Protein AF-A0AAF0S8X3-F1 (afdb_monomer)

Sequence (112 aa):
MTDHDDILTVSSADTFVECGDGWFPLLRRLDSALRNIDPNYEALQVKEKFGTLRFYASTIGLDEDASSQFHKLIADAEGESARTCETCGQPGSLRNDRRWLKTLCDAHAATR

Mean predicted aligned error: 6.41 Å

Solvent-accessible surface area (backbone atoms only — not comparable to full-atom values): 6517 Å² total; per-residue (Å²): 142,74,89,81,89,81,86,66,91,81,78,93,66,90,55,61,70,54,56,47,70,16,41,47,71,56,49,54,53,47,51,57,56,44,39,74,76,39,78,77,49,42,71,68,38,37,30,60,54,86,19,19,51,44,79,42,69,47,79,82,87,67,53,73,68,56,46,51,51,50,55,46,52,50,53,52,49,28,62,48,31,42,40,23,5,32,71,73,45,46,72,20,41,73,38,79,92,54,100,59,51,36,10,31,27,72,73,63,59,68,60,123

Radius of gyration: 15.08 Å; Cα contacts (8 Å, |Δi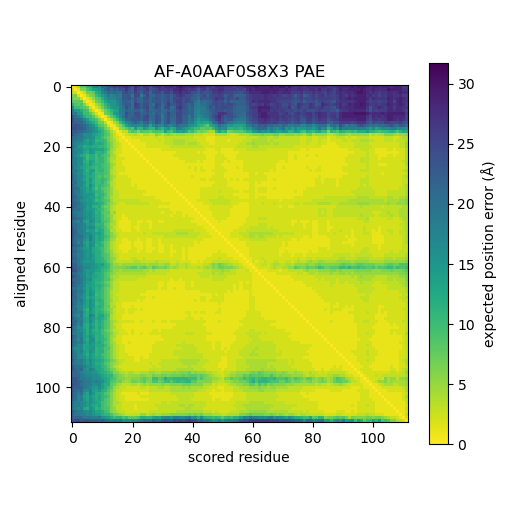|>4): 169; chains: 1; bounding box: 36×27×39 Å

Secondary structure (DSSP, 8-state):
------S----S----EES-GGGHHHHHHHHHHHHTT-TT-EEEEEEEETTEEEEEEE-SS--HHHHHHHHHHHHHHHHHHTTB-TTTSSB-EEE-SSSS-EEE-HHHHH--

Foldseek 3Di:
DDDPPDDDPDDDDPADAAFAPLCVVLVSVLVVVLCVLPVPKAFPYWHDDQQFIDTDIDGPDHDPVSVVVNVVSRVVSRVQSCQAARHRRHGFHWDPVDPGTHTHDPVVSPVD

Nearest PDB structures (foldseek):
  6vu9-assembly1_A  TM=5.888E-01  e=4.522E+00  Stenotrophomonas maltophilia K279a
  6t8o-assembly1_B  TM=4.240E-01  e=1.713E+00  Pseudomonas aeruginosa PAO1
  1tky-assembly1_A  TM=4.300E-01  e=3.067E+00  Escherichia coli
  1xl8-assembly1_A  TM=3.587E-01  e=9.832E+00  Mus musculus

pLDDT: mean 89.67, std 17.37, range [33.09, 98.81]

Structure (mmCIF, N/CA/C/O backbone):
data_AF-A0AAF0S8X3-F1
#
_entry.id   AF-A0AAF0S8X3-F1
#
loop_
_atom_site.group_PDB
_atom_site.id
_atom_site.type_symbol
_atom_site.label_atom_id
_atom_site.label_alt_id
_atom_site.label_comp_id
_atom_site.label_asym_id
_atom_site.label_entity_id
_atom_site.label_seq_id
_atom_site.pdbx_PDB_ins_code
_atom_site.Cartn_x
_atom_site.Cartn_y
_atom_site.Cartn_z
_atom_site.occupancy
_atom_site.B_iso_or_equiv
_atom_site.auth_seq_id
_atom_site.auth_comp_id
_atom_site.auth_asym_id
_atom_site.auth_atom_id
_atom_site.pdbx_PDB_model_num
ATOM 1 N N . MET A 1 1 ? -21.997 -18.881 0.730 1.00 40.34 1 MET A N 1
ATOM 2 C CA . MET A 1 1 ? -20.988 -19.839 0.247 1.00 40.34 1 MET A CA 1
ATOM 3 C C . MET A 1 1 ? -20.728 -19.439 -1.184 1.00 40.34 1 MET A C 1
ATOM 5 O O . MET A 1 1 ? -21.390 -19.917 -2.090 1.00 40.34 1 MET A O 1
ATOM 9 N N . THR A 1 2 ? -19.919 -18.403 -1.333 1.00 33.09 2 THR A N 1
ATOM 10 C CA . THR A 1 2 ? -19.617 -17.800 -2.623 1.00 33.09 2 THR A CA 1
ATOM 11 C C . THR A 1 2 ? -18.118 -17.616 -2.598 1.00 33.09 2 THR A C 1
ATOM 13 O O . THR A 1 2 ? -17.606 -16.889 -1.742 1.00 33.09 2 THR A O 1
ATOM 16 N N . ASP A 1 3 ? -17.462 -18.403 -3.441 1.00 43.03 3 ASP A N 1
ATOM 17 C CA . ASP A 1 3 ? -16.046 -18.379 -3.765 1.00 43.03 3 ASP A CA 1
ATOM 18 C C . ASP A 1 3 ? -15.478 -16.961 -3.761 1.00 43.03 3 ASP A C 1
ATOM 20 O O . ASP A 1 3 ? -15.970 -16.079 -4.465 1.00 43.03 3 ASP A O 1
ATOM 24 N N . HIS A 1 4 ? -14.446 -16.759 -2.944 1.00 47.84 4 HIS A N 1
ATOM 25 C CA . HIS A 1 4 ? -13.544 -15.608 -3.029 1.00 47.84 4 HIS A CA 1
ATOM 26 C C . HIS A 1 4 ? -12.167 -16.028 -3.578 1.00 47.84 4 HIS A C 1
ATOM 28 O O . HIS A 1 4 ? -11.225 -15.240 -3.541 1.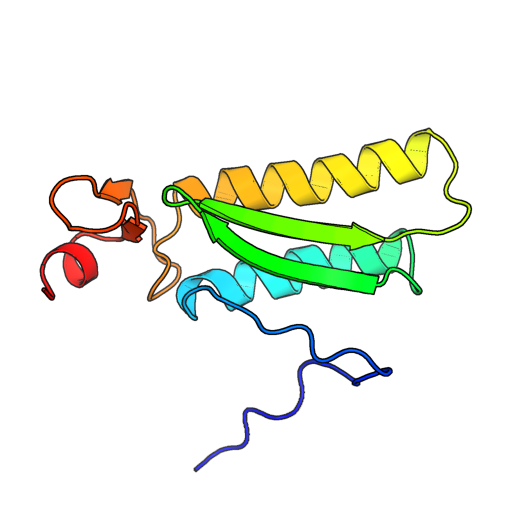00 47.84 4 HIS A O 1
ATOM 34 N N . ASP A 1 5 ? -12.053 -17.242 -4.119 1.00 47.78 5 ASP A N 1
ATOM 35 C CA . ASP A 1 5 ? -10.820 -17.801 -4.674 1.00 47.78 5 ASP A CA 1
ATOM 36 C C . ASP A 1 5 ? -10.684 -17.493 -6.169 1.00 47.78 5 ASP A C 1
ATOM 38 O O . ASP A 1 5 ? -10.635 -18.400 -6.992 1.00 47.78 5 ASP A O 1
ATOM 42 N N . ASP A 1 6 ? -10.643 -16.207 -6.539 1.00 53.28 6 ASP A N 1
ATOM 43 C CA . ASP A 1 6 ? -10.157 -15.832 -7.879 1.00 53.28 6 ASP A CA 1
ATOM 44 C C . ASP A 1 6 ? -9.691 -14.367 -7.974 1.00 53.28 6 ASP A C 1
ATOM 46 O O . ASP A 1 6 ? -10.238 -13.554 -8.720 1.00 53.28 6 ASP A O 1
ATOM 50 N N . ILE A 1 7 ? -8.697 -13.975 -7.166 1.00 45.94 7 ILE A N 1
ATOM 51 C CA . ILE A 1 7 ? -8.032 -12.662 -7.326 1.00 45.94 7 ILE A CA 1
ATOM 52 C C . ILE A 1 7 ? -6.531 -12.749 -7.597 1.00 45.94 7 ILE A C 1
ATOM 54 O O . ILE A 1 7 ? -5.929 -11.741 -7.954 1.00 45.94 7 ILE A O 1
ATOM 58 N N . LEU A 1 8 ? -5.910 -13.926 -7.527 1.00 45.31 8 LEU A N 1
ATOM 59 C CA . LEU A 1 8 ? -4.491 -14.071 -7.836 1.00 45.31 8 LEU A CA 1
ATOM 60 C C . LEU A 1 8 ? -4.303 -15.343 -8.653 1.00 45.31 8 LEU A C 1
ATOM 62 O O . LEU A 1 8 ? -4.336 -16.439 -8.109 1.00 45.31 8 LEU A O 1
ATOM 66 N N . THR A 1 9 ? -4.090 -15.209 -9.960 1.00 42.66 9 THR A N 1
ATOM 67 C CA . THR A 1 9 ? -3.502 -16.281 -10.767 1.00 42.66 9 THR A CA 1
ATOM 68 C C . THR A 1 9 ? -2.119 -16.565 -10.182 1.00 42.66 9 THR A C 1
ATOM 70 O O . THR A 1 9 ? -1.172 -15.808 -10.395 1.00 42.66 9 THR A O 1
ATOM 73 N N . VAL A 1 10 ? -2.038 -17.596 -9.340 1.00 47.59 10 VAL A N 1
ATOM 74 C CA . VAL A 1 10 ? -0.877 -17.883 -8.497 1.00 47.59 10 VAL A CA 1
ATOM 75 C C . VAL A 1 10 ? 0.239 -18.478 -9.356 1.00 47.59 10 VAL A C 1
ATOM 77 O O . VAL A 1 10 ? 0.181 -19.638 -9.761 1.00 47.59 10 VAL A O 1
ATOM 80 N N . SER A 1 11 ? 1.277 -17.684 -9.618 1.00 46.56 11 SER A N 1
ATOM 81 C CA . SER A 1 11 ? 2.597 -18.183 -10.004 1.00 46.56 11 SER A CA 1
ATOM 82 C C . SER A 1 11 ? 3.487 -18.220 -8.759 1.00 46.56 11 SER A C 1
ATOM 84 O O . SER A 1 11 ? 4.030 -17.210 -8.335 1.00 46.56 11 SER A O 1
ATOM 86 N N . SER A 1 12 ? 3.583 -19.409 -8.164 1.00 46.78 12 SER A N 1
ATOM 87 C CA . SER A 1 12 ? 4.717 -19.964 -7.405 1.00 46.78 12 SER A CA 1
ATOM 88 C C . SER A 1 12 ? 5.395 -19.190 -6.252 1.00 46.78 12 SER A C 1
ATOM 90 O O . SER A 1 12 ? 6.538 -19.515 -5.921 1.00 46.78 12 SER A O 1
ATOM 92 N N . ALA A 1 13 ? 4.701 -18.295 -5.549 1.00 48.34 13 ALA A N 1
ATOM 93 C CA . ALA A 1 13 ? 5.035 -17.942 -4.165 1.00 48.34 13 ALA A CA 1
ATOM 94 C C . ALA A 1 13 ? 3.745 -17.638 -3.389 1.00 48.34 13 ALA A C 1
ATOM 96 O O . ALA A 1 13 ? 2.950 -16.809 -3.822 1.00 48.34 13 ALA A O 1
ATOM 97 N N . ASP A 1 14 ? 3.516 -18.319 -2.263 1.00 58.06 14 ASP A N 1
ATOM 98 C CA . ASP A 1 14 ? 2.406 -18.021 -1.352 1.00 58.06 14 ASP A CA 1
ATOM 99 C C . ASP A 1 14 ? 2.618 -16.630 -0.726 1.00 58.06 14 ASP A C 1
ATOM 101 O O . ASP A 1 14 ? 3.189 -16.491 0.359 1.00 58.06 14 ASP A O 1
ATOM 105 N N . THR A 1 15 ? 2.200 -15.569 -1.418 1.00 64.50 15 THR A N 1
ATOM 106 C CA . THR A 1 15 ? 2.192 -14.216 -0.857 1.00 64.50 15 THR A CA 1
ATOM 107 C C . THR A 1 15 ? 1.063 -14.129 0.167 1.00 64.50 15 THR A C 1
ATOM 109 O O . THR A 1 15 ? -0.073 -13.782 -0.155 1.00 64.50 15 THR A O 1
ATOM 112 N N . PHE A 1 16 ? 1.365 -14.451 1.425 1.00 82.44 16 PHE A N 1
ATOM 113 C CA . PHE A 1 16 ? 0.432 -14.246 2.529 1.00 82.44 16 PHE A CA 1
ATOM 114 C C . PHE A 1 16 ? 0.163 -12.747 2.715 1.00 82.44 16 PHE A C 1
ATOM 116 O O . PHE A 1 16 ? 1.087 -11.949 2.900 1.00 82.44 16 PHE A O 1
ATOM 123 N N . VAL A 1 17 ? -1.116 -12.368 2.662 1.00 91.25 17 VAL A N 1
ATOM 124 C CA . VAL A 1 17 ? -1.578 -11.007 2.953 1.00 91.25 17 VAL A CA 1
ATOM 125 C C . VAL A 1 17 ? -1.895 -10.916 4.442 1.00 91.25 17 VAL A C 1
ATOM 127 O O . VAL A 1 17 ? -2.892 -11.448 4.920 1.00 91.25 17 VAL A O 1
ATOM 130 N N . GLU A 1 18 ? -1.032 -10.233 5.184 1.00 94.81 18 GLU A N 1
ATOM 131 C CA . GLU A 1 18 ? -1.118 -10.060 6.636 1.00 94.81 18 GLU A CA 1
ATOM 132 C C . GLU A 1 18 ? -1.703 -8.679 6.989 1.00 94.81 18 GLU A C 1
ATOM 134 O O . GLU A 1 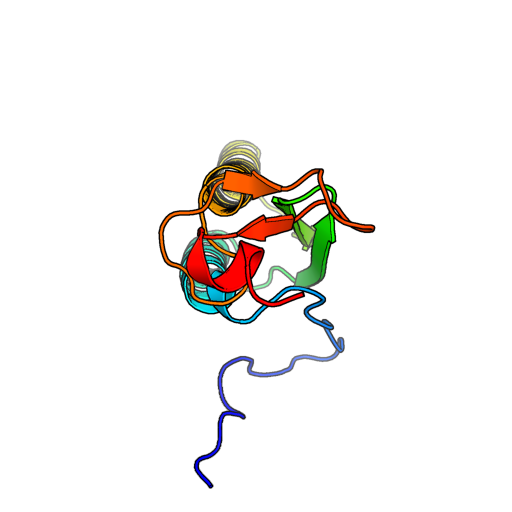18 ? -1.109 -7.894 7.733 1.00 94.81 18 GLU A O 1
ATOM 139 N N . CYS A 1 19 ? -2.855 -8.339 6.411 1.00 95.31 19 CYS A N 1
ATOM 140 C CA . CYS A 1 19 ? -3.620 -7.133 6.736 1.00 95.31 19 CYS A CA 1
ATOM 141 C C . CYS A 1 19 ? -5.126 -7.392 6.617 1.00 95.31 19 CYS A C 1
ATOM 143 O O . CYS A 1 19 ? -5.546 -8.345 5.967 1.00 95.31 19 CYS A O 1
ATOM 145 N N . GLY A 1 20 ? -5.942 -6.537 7.230 1.00 94.62 20 GLY A N 1
ATOM 146 C CA . GLY A 1 20 ? -7.400 -6.662 7.160 1.00 94.62 20 GLY A CA 1
ATOM 147 C C . GLY A 1 20 ? -8.016 -6.375 5.780 1.00 94.62 20 GLY A C 1
ATOM 148 O O . GLY A 1 20 ? -7.496 -5.592 4.977 1.00 94.62 20 GLY A O 1
ATOM 149 N N . ASP A 1 21 ? -9.187 -6.977 5.551 1.00 96.62 21 ASP A N 1
ATOM 150 C CA . ASP A 1 21 ? -9.950 -6.943 4.292 1.00 96.62 21 ASP A CA 1
ATOM 151 C C . ASP A 1 21 ? -10.315 -5.531 3.815 1.00 96.62 21 ASP A C 1
ATOM 153 O O . ASP A 1 21 ? -10.508 -5.286 2.620 1.00 96.62 21 ASP A O 1
ATOM 157 N N . GLY A 1 22 ? -10.382 -4.566 4.737 1.00 98.00 22 GLY A N 1
ATOM 158 C CA . GLY A 1 22 ? -10.675 -3.170 4.432 1.00 98.00 22 GLY A CA 1
ATOM 159 C C . GLY A 1 22 ? -9.665 -2.532 3.479 1.00 98.00 22 GLY A C 1
ATOM 160 O O . GLY A 1 22 ? -9.999 -1.570 2.788 1.00 98.00 22 GLY A O 1
ATOM 161 N N . TRP A 1 23 ? -8.449 -3.076 3.385 1.00 98.50 23 TRP A N 1
ATOM 162 C CA . TRP A 1 23 ? -7.426 -2.605 2.452 1.00 98.50 23 TRP A CA 1
ATOM 163 C C . TRP A 1 23 ? -7.398 -3.357 1.116 1.00 98.50 23 TRP A C 1
ATOM 165 O O . TRP A 1 23 ? -6.685 -2.943 0.205 1.00 98.50 23 TRP A O 1
ATOM 175 N N . PHE A 1 24 ? -8.206 -4.399 0.910 1.00 97.44 24 PHE A N 1
ATOM 176 C CA . PHE A 1 24 ? -8.196 -5.142 -0.358 1.00 97.44 24 PHE A CA 1
ATOM 177 C C . PHE A 1 24 ? -8.573 -4.291 -1.585 1.00 97.44 24 PHE A C 1
ATOM 179 O O . PHE A 1 24 ? -7.936 -4.446 -2.628 1.00 97.44 24 PHE A O 1
ATOM 186 N N . PRO A 1 25 ? -9.536 -3.345 -1.520 1.00 97.81 25 PRO A N 1
ATOM 187 C CA . PRO A 1 25 ? -9.790 -2.435 -2.638 1.00 97.81 25 PRO A CA 1
ATOM 188 C C . PRO A 1 25 ? -8.592 -1.539 -2.987 1.00 97.81 25 PRO A C 1
ATOM 190 O O . PRO A 1 25 ? -8.393 -1.210 -4.156 1.00 97.81 25 PRO A O 1
ATOM 193 N N . LEU A 1 26 ? -7.800 -1.141 -1.987 1.00 98.06 26 LEU A N 1
ATOM 194 C CA . LEU A 1 26 ? -6.558 -0.392 -2.178 1.00 98.06 26 LEU A CA 1
ATOM 195 C C . LEU A 1 26 ? -5.497 -1.272 -2.853 1.00 98.06 26 LEU A C 1
ATOM 197 O O . LEU A 1 26 ? -4.922 -0.858 -3.856 1.00 98.06 26 LEU A O 1
ATOM 201 N N . LEU A 1 27 ? -5.309 -2.501 -2.363 1.00 97.88 27 LEU A N 1
ATOM 202 C CA . LEU A 1 27 ? -4.363 -3.466 -2.929 1.00 97.88 27 LEU A CA 1
ATOM 203 C C . LEU A 1 27 ? -4.682 -3.815 -4.384 1.00 97.88 27 LEU A C 1
ATOM 205 O O . LEU A 1 27 ? -3.774 -3.826 -5.201 1.00 97.88 27 LEU A O 1
ATOM 209 N N . ARG A 1 28 ? -5.956 -4.019 -4.742 1.00 97.62 28 ARG A N 1
ATOM 210 C CA . ARG A 1 28 ? -6.353 -4.288 -6.137 1.00 97.62 28 ARG A CA 1
ATOM 211 C C . ARG A 1 28 ? -6.005 -3.141 -7.086 1.00 97.62 28 ARG A C 1
ATOM 213 O O . ARG A 1 28 ? -5.565 -3.382 -8.205 1.00 97.62 28 ARG A O 1
ATOM 220 N N . ARG A 1 29 ? -6.216 -1.892 -6.652 1.00 98.19 29 ARG A N 1
ATOM 221 C CA . ARG A 1 29 ? -5.841 -0.712 -7.449 1.00 98.19 29 ARG A CA 1
ATOM 222 C C . ARG A 1 29 ? -4.331 -0.601 -7.595 1.00 98.19 29 ARG A C 1
ATOM 224 O O . ARG A 1 29 ? -3.865 -0.326 -8.696 1.00 98.19 29 ARG A O 1
ATOM 231 N N . LEU A 1 30 ? -3.599 -0.806 -6.499 1.00 98.50 30 LEU A N 1
ATOM 232 C CA . LEU A 1 30 ? -2.141 -0.802 -6.509 1.00 98.50 30 LEU A CA 1
ATOM 233 C C . LEU A 1 30 ? -1.620 -1.869 -7.472 1.00 98.50 30 LEU A C 1
ATOM 235 O O . LEU A 1 30 ? -0.896 -1.535 -8.396 1.00 98.50 30 LEU A O 1
ATOM 239 N N . ASP A 1 31 ? -2.053 -3.116 -7.308 1.00 97.69 31 ASP A N 1
ATOM 240 C CA . ASP A 1 31 ? -1.633 -4.249 -8.129 1.00 97.69 31 ASP A CA 1
ATOM 241 C C . ASP A 1 31 ? -1.877 -4.004 -9.626 1.00 97.69 31 ASP A C 1
ATOM 243 O O . ASP A 1 31 ? -0.953 -4.106 -10.432 1.00 97.69 31 ASP A O 1
ATOM 247 N N . SER A 1 32 ? -3.082 -3.556 -9.996 1.00 97.88 32 SER A N 1
ATOM 248 C CA . SER A 1 32 ? -3.389 -3.212 -11.387 1.00 97.88 32 SER A CA 1
ATOM 249 C C . SER A 1 32 ? -2.473 -2.111 -11.932 1.00 97.88 32 SER A C 1
ATOM 251 O O . SER A 1 32 ? -2.027 -2.19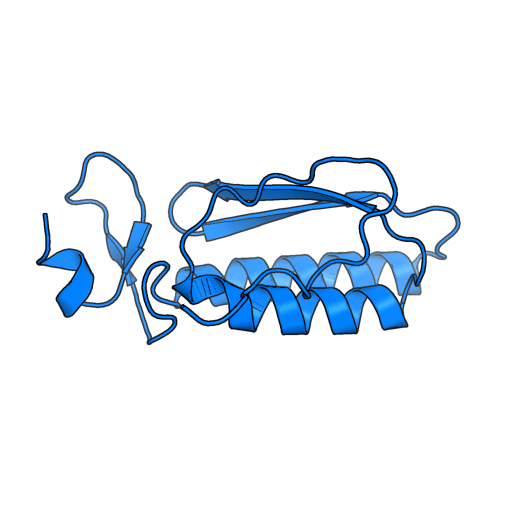7 -13.075 1.00 97.88 32 SER A O 1
ATOM 253 N N . ALA A 1 33 ? -2.168 -1.086 -11.132 1.00 98.44 33 ALA A N 1
ATOM 254 C CA . ALA A 1 33 ? -1.279 -0.006 -11.543 1.00 98.44 33 ALA A CA 1
ATOM 255 C C . ALA A 1 33 ? 0.181 -0.472 -11.677 1.00 98.44 33 ALA A C 1
ATOM 257 O O . ALA A 1 33 ? 0.847 -0.090 -12.636 1.00 98.44 33 ALA A O 1
ATOM 258 N N . LEU A 1 34 ? 0.659 -1.322 -10.765 1.00 98.25 34 LEU A N 1
ATOM 259 C CA . LEU A 1 34 ? 2.004 -1.895 -10.819 1.00 98.25 34 LEU A CA 1
ATOM 260 C C . LEU A 1 34 ? 2.166 -2.826 -12.028 1.00 98.25 34 LEU A C 1
ATOM 262 O O . LEU A 1 34 ? 3.177 -2.734 -12.717 1.00 98.25 34 LEU A O 1
ATOM 266 N N . ARG A 1 35 ? 1.153 -3.643 -12.360 1.00 97.44 35 ARG A N 1
ATOM 267 C CA . ARG A 1 35 ? 1.187 -4.541 -13.533 1.00 97.44 35 ARG A CA 1
ATOM 268 C C . ARG A 1 35 ? 1.201 -3.798 -14.867 1.00 97.44 35 ARG A C 1
ATOM 270 O O . ARG A 1 35 ? 1.669 -4.344 -15.859 1.00 97.44 35 ARG A O 1
ATOM 277 N N . ASN A 1 36 ? 0.715 -2.556 -14.901 1.00 97.88 36 ASN A N 1
ATOM 278 C CA . ASN A 1 36 ? 0.846 -1.699 -16.082 1.00 97.88 36 ASN A CA 1
ATOM 279 C C . ASN A 1 36 ? 2.281 -1.185 -16.289 1.00 97.88 36 ASN A C 1
ATOM 281 O O . ASN A 1 36 ? 2.613 -0.789 -17.402 1.00 97.88 36 ASN A O 1
ATOM 285 N N . ILE A 1 37 ? 3.106 -1.162 -15.236 1.00 97.81 37 ILE A N 1
ATOM 286 C CA . ILE A 1 37 ? 4.521 -0.771 -15.305 1.00 97.81 37 ILE A CA 1
ATOM 287 C C . ILE A 1 37 ? 5.393 -2.004 -15.543 1.00 97.81 37 ILE A C 1
ATOM 289 O O . ILE A 1 37 ? 6.201 -2.020 -16.465 1.00 97.81 37 ILE A O 1
ATOM 293 N N . ASP A 1 38 ? 5.206 -3.042 -14.730 1.00 97.69 38 ASP A N 1
ATOM 294 C CA . ASP A 1 38 ? 5.916 -4.314 -14.833 1.00 97.69 38 ASP A CA 1
ATOM 295 C C . ASP A 1 38 ? 4.911 -5.471 -14.744 1.00 97.69 38 ASP A C 1
ATOM 297 O O . ASP A 1 38 ? 4.506 -5.854 -13.649 1.00 97.69 38 ASP A O 1
ATOM 301 N N . PRO A 1 39 ? 4.488 -6.073 -15.864 1.00 95.62 39 PRO A N 1
ATOM 302 C CA . PRO A 1 39 ? 3.570 -7.210 -15.836 1.00 95.62 39 PRO A CA 1
ATOM 303 C C . PRO A 1 39 ? 4.110 -8.433 -15.079 1.00 95.62 39 PRO A C 1
ATOM 305 O O . PRO A 1 39 ? 3.325 -9.310 -14.720 1.00 95.62 39 PRO A O 1
ATOM 308 N N . ASN A 1 40 ? 5.428 -8.497 -14.857 1.00 95.44 40 ASN A N 1
ATOM 309 C CA . ASN A 1 40 ? 6.124 -9.628 -14.254 1.00 95.44 40 ASN A CA 1
ATOM 310 C C . ASN A 1 40 ? 6.635 -9.334 -12.836 1.00 95.44 40 ASN A C 1
ATOM 312 O O . ASN A 1 40 ? 7.394 -10.148 -12.309 1.00 95.44 40 ASN A O 1
ATOM 316 N N . TYR A 1 41 ? 6.265 -8.205 -12.214 1.00 96.44 41 TYR A N 1
ATOM 317 C CA . TYR A 1 41 ? 6.683 -7.963 -10.833 1.00 96.44 41 TYR A CA 1
ATOM 318 C C . TYR A 1 41 ? 6.136 -9.059 -9.911 1.00 96.44 41 TYR A C 1
ATOM 320 O O . TYR A 1 41 ? 5.033 -9.581 -10.097 1.00 96.44 41 TYR A O 1
ATOM 328 N N . GLU A 1 42 ? 6.883 -9.349 -8.853 1.00 95.19 42 GLU A N 1
ATOM 329 C CA . GLU A 1 42 ? 6.479 -10.312 -7.834 1.00 95.19 42 GLU A CA 1
ATOM 330 C C . GLU A 1 42 ? 6.212 -9.595 -6.512 1.00 95.19 42 GLU A C 1
ATOM 332 O O . GLU A 1 42 ? 7.067 -8.870 -5.998 1.00 95.19 42 GLU A O 1
ATOM 337 N N . ALA A 1 43 ? 5.022 -9.791 -5.939 1.00 94.88 43 ALA A N 1
ATOM 338 C CA . ALA A 1 43 ? 4.721 -9.334 -4.587 1.00 94.88 43 ALA A CA 1
ATOM 339 C C . ALA A 1 43 ? 5.374 -10.285 -3.573 1.00 94.88 43 ALA A C 1
ATOM 341 O O . ALA A 1 43 ? 4.993 -11.447 -3.457 1.00 94.88 43 ALA A O 1
ATOM 342 N N . LEU A 1 44 ? 6.344 -9.783 -2.813 1.00 94.31 44 LEU A N 1
ATOM 343 C CA . LEU A 1 44 ? 7.112 -10.572 -1.850 1.00 94.31 44 LEU A CA 1
ATOM 344 C C . LEU A 1 44 ? 6.418 -10.659 -0.489 1.00 94.31 44 LEU A C 1
ATOM 346 O O . LEU A 1 44 ? 6.447 -11.698 0.163 1.00 94.31 44 LEU A O 1
ATOM 350 N N . GLN A 1 45 ? 5.829 -9.553 -0.029 1.00 95.31 45 GLN A N 1
ATOM 351 C CA . GLN A 1 45 ? 5.128 -9.503 1.252 1.00 95.31 45 GLN A CA 1
ATOM 352 C C . GLN A 1 45 ? 4.157 -8.325 1.295 1.00 95.31 45 GLN A C 1
ATOM 354 O O . GLN A 1 45 ? 4.510 -7.199 0.936 1.00 95.31 45 GLN A O 1
ATOM 359 N N . VAL A 1 46 ? 2.959 -8.580 1.821 1.00 96.81 46 VAL A N 1
ATOM 360 C CA . VAL A 1 46 ? 1.918 -7.575 2.042 1.00 96.81 46 VAL A CA 1
ATOM 361 C C . VAL A 1 46 ? 1.471 -7.678 3.492 1.00 96.81 46 VAL A C 1
ATOM 363 O O . VAL A 1 46 ? 0.975 -8.721 3.901 1.00 96.81 46 VAL A O 1
ATOM 366 N N . LYS A 1 47 ? 1.668 -6.628 4.294 1.00 96.31 47 LYS A N 1
ATOM 367 C CA . LYS A 1 47 ? 1.338 -6.679 5.727 1.00 96.31 47 LYS A CA 1
ATOM 368 C C . LYS A 1 47 ? 0.938 -5.340 6.315 1.00 96.31 47 LYS A C 1
ATOM 370 O O . LYS A 1 47 ? 1.293 -4.289 5.788 1.00 96.31 47 LYS A O 1
ATOM 375 N N . GLU A 1 48 ? 0.278 -5.380 7.461 1.00 96.81 48 GLU A N 1
ATOM 376 C CA . GLU A 1 48 ? 0.166 -4.231 8.351 1.00 96.81 48 GLU A CA 1
ATOM 377 C C . GLU A 1 48 ? 1.466 -4.034 9.149 1.00 96.81 48 GLU A C 1
ATOM 379 O O . GLU A 1 48 ? 2.106 -4.980 9.615 1.00 96.81 48 GLU A O 1
ATOM 384 N N . LYS A 1 49 ? 1.889 -2.776 9.286 1.00 96.56 49 LYS A N 1
ATOM 385 C CA . LYS A 1 49 ? 2.937 -2.358 10.214 1.00 96.56 49 LYS A CA 1
ATOM 386 C C . LYS A 1 49 ? 2.700 -0.923 10.683 1.00 96.56 49 LYS A C 1
ATOM 388 O O . LYS A 1 49 ? 2.722 0.011 9.879 1.00 96.56 49 LYS A O 1
ATOM 393 N N . PHE A 1 50 ? 2.583 -0.746 11.999 1.00 96.19 50 PHE A N 1
ATOM 394 C CA . PHE A 1 50 ? 2.382 0.546 12.669 1.00 96.19 50 PHE A CA 1
ATOM 395 C C . PHE A 1 50 ? 1.143 1.321 12.184 1.00 96.19 50 PHE A C 1
ATOM 397 O O . PHE A 1 50 ? 1.171 2.544 12.063 1.00 96.19 50 PHE A O 1
ATOM 404 N N . GLY A 1 51 ? 0.053 0.608 11.910 1.00 96.56 51 GLY A N 1
ATOM 405 C CA . GLY A 1 51 ? -1.206 1.153 11.411 1.00 96.56 51 GLY A CA 1
ATOM 406 C C . GLY A 1 51 ? -1.201 1.489 9.921 1.00 96.56 51 GLY A C 1
ATOM 407 O O . GLY A 1 51 ? -2.109 2.170 9.453 1.00 96.56 51 GLY A O 1
ATOM 408 N N . THR A 1 52 ? -0.203 1.025 9.171 1.00 98.06 52 THR A N 1
ATOM 409 C CA . THR A 1 52 ? -0.061 1.286 7.731 1.00 98.06 52 THR A CA 1
ATOM 410 C C . THR A 1 52 ? 0.220 0.002 6.969 1.00 98.06 52 THR A C 1
ATOM 412 O O . THR A 1 52 ? 0.772 -0.944 7.525 1.00 98.06 52 THR A O 1
ATOM 415 N N . LEU A 1 53 ? -0.136 -0.025 5.693 1.00 98.38 53 LEU A N 1
ATOM 416 C CA . LEU A 1 53 ? 0.260 -1.054 4.749 1.00 98.38 53 LEU A CA 1
ATOM 417 C C . LEU A 1 53 ? 1.780 -1.015 4.532 1.00 98.38 53 LEU A C 1
ATOM 419 O O . LEU A 1 53 ? 2.388 0.055 4.501 1.00 98.38 53 LEU A O 1
ATOM 423 N N . ARG A 1 54 ? 2.377 -2.193 4.352 1.00 98.06 54 ARG A N 1
ATOM 424 C CA . ARG A 1 54 ? 3.695 -2.390 3.749 1.00 98.06 54 ARG A CA 1
ATOM 425 C C . ARG A 1 54 ? 3.571 -3.321 2.566 1.00 98.06 54 ARG A C 1
ATOM 427 O O . ARG A 1 54 ? 3.045 -4.425 2.721 1.00 98.06 54 ARG A O 1
ATOM 434 N N . PHE A 1 55 ? 4.071 -2.874 1.421 1.00 97.50 55 PHE A N 1
ATOM 435 C CA . PHE A 1 55 ? 4.046 -3.639 0.181 1.00 97.50 55 PHE A CA 1
ATOM 436 C C . PHE A 1 55 ? 5.469 -3.808 -0.347 1.00 97.50 55 PHE A C 1
ATOM 438 O O . PHE A 1 55 ? 6.088 -2.863 -0.833 1.00 97.50 55 PHE A O 1
ATOM 445 N N . TYR A 1 56 ? 6.001 -5.019 -0.224 1.00 96.25 56 TYR A N 1
ATOM 446 C CA . TYR A 1 56 ? 7.320 -5.373 -0.734 1.00 96.25 56 TYR A CA 1
ATOM 447 C C . TYR A 1 56 ? 7.166 -6.106 -2.057 1.00 96.25 56 TYR A C 1
ATOM 449 O O . TYR A 1 56 ? 6.430 -7.089 -2.131 1.00 96.25 56 TYR A O 1
ATOM 457 N N . ALA A 1 57 ? 7.880 -5.646 -3.080 1.00 95.94 57 ALA A N 1
ATOM 458 C CA . ALA A 1 57 ? 7.842 -6.222 -4.415 1.00 95.94 57 ALA A CA 1
ATOM 459 C C . ALA A 1 57 ? 9.238 -6.287 -5.038 1.00 95.94 57 ALA A C 1
ATOM 461 O O . ALA A 1 57 ? 10.124 -5.508 -4.678 1.00 95.94 57 ALA A O 1
ATOM 462 N N . SER A 1 58 ? 9.406 -7.224 -5.964 1.00 94.69 58 SER A N 1
ATOM 463 C CA . SER A 1 58 ? 10.593 -7.396 -6.797 1.00 94.69 58 SER A CA 1
ATOM 464 C C . SER A 1 58 ? 10.247 -7.091 -8.251 1.00 94.69 58 SER A C 1
ATOM 466 O O . SER A 1 58 ? 9.188 -7.493 -8.726 1.00 94.69 58 SER A O 1
ATOM 468 N N . THR A 1 59 ? 11.152 -6.409 -8.948 1.00 95.62 59 THR A N 1
ATOM 469 C CA . THR A 1 59 ? 11.052 -6.057 -10.374 1.00 95.62 59 THR A CA 1
ATOM 470 C C . THR A 1 59 ? 12.388 -6.348 -11.051 1.00 95.62 59 THR A C 1
ATOM 472 O O . THR A 1 59 ? 13.435 -6.201 -10.412 1.00 95.62 59 THR A O 1
ATOM 475 N N . ILE A 1 60 ? 12.394 -6.687 -12.342 1.00 92.81 60 ILE A N 1
ATOM 476 C CA . ILE A 1 60 ? 13.633 -6.944 -13.096 1.00 92.81 60 ILE A CA 1
ATOM 477 C C . ILE A 1 60 ? 13.676 -6.063 -14.346 1.00 92.81 60 ILE A C 1
ATOM 479 O O . ILE A 1 60 ? 12.810 -6.152 -15.206 1.00 92.81 60 ILE A O 1
ATOM 483 N N . GLY A 1 61 ? 14.738 -5.263 -14.483 1.00 93.19 61 GLY A N 1
ATOM 484 C CA . GLY A 1 61 ? 15.043 -4.565 -15.738 1.00 93.19 61 GLY A CA 1
ATOM 485 C C . GLY A 1 61 ? 14.233 -3.295 -16.013 1.00 93.19 61 GLY A C 1
ATOM 486 O O . GLY A 1 61 ? 14.230 -2.841 -17.155 1.00 93.19 61 GLY A O 1
ATOM 487 N N . LEU A 1 62 ? 13.581 -2.713 -15.001 1.00 96.12 62 LEU A N 1
ATOM 488 C CA . LEU A 1 62 ? 12.992 -1.377 -15.118 1.00 96.12 62 LEU A CA 1
ATOM 489 C C . LEU A 1 62 ? 14.082 -0.312 -15.289 1.00 96.12 62 LEU A C 1
ATOM 491 O O . LEU A 1 62 ? 15.127 -0.371 -14.635 1.00 96.12 62 LEU A O 1
ATOM 495 N N . ASP A 1 63 ? 13.816 0.671 -16.148 1.00 97.94 63 ASP A N 1
ATOM 496 C CA . ASP A 1 63 ? 14.600 1.903 -16.182 1.00 97.94 63 ASP A CA 1
ATOM 497 C C . ASP A 1 63 ? 14.311 2.788 -14.952 1.00 97.94 63 ASP A C 1
ATOM 499 O O . ASP A 1 63 ? 13.462 2.479 -14.108 1.00 97.94 63 ASP A O 1
ATOM 503 N N . GLU A 1 64 ? 15.074 3.873 -14.807 1.00 97.44 64 GLU A N 1
ATOM 504 C CA . GLU A 1 64 ? 15.009 4.748 -13.631 1.00 97.44 64 GLU A CA 1
ATOM 505 C C . GLU A 1 64 ? 13.635 5.417 -13.462 1.00 97.44 64 GLU A C 1
ATOM 507 O O . GLU A 1 64 ? 13.126 5.501 -12.339 1.00 97.44 64 GLU A O 1
ATOM 512 N N . ASP A 1 65 ? 13.011 5.839 -14.563 1.00 98.12 65 ASP A N 1
ATOM 513 C CA . ASP A 1 65 ? 11.714 6.515 -14.546 1.00 98.12 65 ASP A CA 1
ATOM 514 C C . ASP A 1 65 ? 10.596 5.538 -14.154 1.00 98.12 65 ASP A C 1
ATOM 516 O O . ASP A 1 65 ? 9.799 5.827 -13.254 1.00 98.12 65 ASP A O 1
ATOM 520 N N . ALA A 1 66 ? 10.570 4.348 -14.762 1.00 97.88 66 ALA A N 1
ATOM 521 C CA . ALA A 1 66 ? 9.603 3.303 -14.445 1.00 97.88 66 ALA A CA 1
ATOM 522 C C . ALA A 1 66 ? 9.765 2.798 -13.004 1.00 97.88 66 ALA A C 1
ATOM 524 O O . ALA A 1 66 ? 8.774 2.656 -12.285 1.00 97.88 66 ALA A O 1
ATOM 525 N N . SER A 1 67 ? 11.005 2.590 -12.549 1.00 97.94 67 SER A N 1
ATOM 526 C CA . SER A 1 67 ? 11.311 2.211 -11.164 1.00 97.94 67 SER A CA 1
ATOM 527 C C . SER A 1 67 ? 10.827 3.272 -10.168 1.00 97.94 67 SER A C 1
ATOM 529 O O . SER A 1 67 ? 10.142 2.964 -9.187 1.00 97.94 67 SER A O 1
ATOM 531 N N . SER A 1 68 ? 11.086 4.550 -10.458 1.00 98.25 68 SER A N 1
ATOM 532 C CA . SER A 1 68 ? 10.623 5.670 -9.633 1.00 98.25 68 SER A CA 1
ATOM 533 C C . SER A 1 68 ? 9.096 5.737 -9.563 1.00 98.25 68 SER A C 1
ATOM 535 O O . SER A 1 68 ? 8.527 5.915 -8.481 1.00 98.25 68 SER A O 1
ATOM 537 N N . GLN A 1 69 ? 8.411 5.550 -10.694 1.00 98.62 69 GLN A N 1
ATOM 538 C CA . GLN A 1 69 ? 6.952 5.511 -10.747 1.00 98.62 69 GLN A CA 1
ATOM 539 C C . GLN A 1 69 ? 6.382 4.313 -9.969 1.00 98.62 69 GLN A C 1
ATOM 541 O O . GLN A 1 69 ? 5.415 4.475 -9.221 1.00 98.62 69 GLN A O 1
ATOM 546 N N . PHE A 1 70 ? 6.997 3.136 -10.096 1.00 98.56 70 PHE A N 1
ATOM 547 C CA . PHE A 1 70 ? 6.602 1.914 -9.395 1.00 98.56 70 PHE A CA 1
ATOM 548 C C . PHE A 1 70 ? 6.662 2.099 -7.872 1.00 98.56 70 PHE A C 1
ATOM 550 O O . PHE A 1 70 ? 5.672 1.895 -7.164 1.00 98.56 70 PHE A O 1
ATOM 557 N N . HIS A 1 71 ? 7.796 2.583 -7.359 1.00 98.31 71 HIS A N 1
ATOM 558 C CA . HIS A 1 71 ? 7.963 2.853 -5.931 1.00 98.31 71 HIS A CA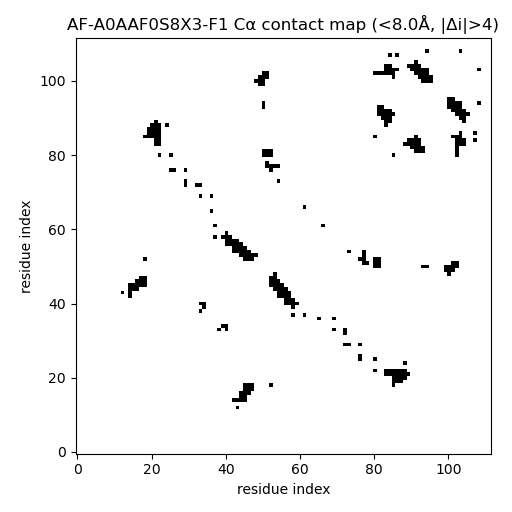 1
ATOM 559 C C . HIS A 1 71 ? 7.045 3.968 -5.427 1.00 98.31 71 HIS A C 1
ATOM 561 O O . HIS A 1 71 ? 6.549 3.896 -4.300 1.00 98.31 71 HIS A O 1
ATOM 567 N N . LYS A 1 72 ? 6.767 4.976 -6.260 1.00 98.75 72 LYS A N 1
ATOM 568 C CA . LYS A 1 72 ? 5.814 6.032 -5.920 1.00 98.75 72 LYS A CA 1
ATOM 569 C C . LYS A 1 72 ? 4.396 5.490 -5.724 1.00 98.75 72 LYS A C 1
ATOM 571 O O . LYS A 1 72 ? 3.750 5.875 -4.754 1.00 98.75 72 LYS A O 1
ATOM 576 N N . LEU A 1 73 ? 3.918 4.600 -6.595 1.00 98.81 73 LEU A N 1
ATOM 577 C CA . LEU A 1 73 ? 2.590 3.992 -6.451 1.00 98.81 73 LEU A CA 1
ATOM 578 C C . LEU A 1 73 ? 2.464 3.203 -5.142 1.00 98.81 73 LEU A C 1
ATOM 580 O O . LEU A 1 73 ? 1.453 3.328 -4.449 1.00 98.81 73 LEU A O 1
ATOM 584 N N . ILE A 1 74 ? 3.507 2.451 -4.773 1.00 98.69 74 ILE A N 1
ATOM 585 C CA . ILE A 1 74 ? 3.572 1.767 -3.475 1.00 98.69 74 ILE A CA 1
ATOM 586 C C . ILE A 1 74 ? 3.483 2.786 -2.335 1.00 98.69 74 ILE A C 1
ATOM 588 O O . ILE A 1 74 ? 2.613 2.660 -1.476 1.00 98.69 74 ILE A O 1
ATOM 592 N N . ALA A 1 75 ? 4.324 3.823 -2.346 1.00 98.69 75 ALA A N 1
ATOM 593 C CA . ALA A 1 75 ? 4.342 4.840 -1.295 1.00 98.69 75 ALA A CA 1
ATOM 594 C C . ALA A 1 75 ? 2.994 5.573 -1.153 1.00 98.69 75 ALA A C 1
ATOM 596 O O . ALA A 1 75 ? 2.537 5.825 -0.035 1.00 98.69 75 ALA A O 1
ATOM 597 N N . ASP A 1 76 ? 2.329 5.876 -2.270 1.00 98.75 76 ASP A N 1
ATOM 598 C CA . ASP A 1 76 ? 1.007 6.501 -2.277 1.00 98.75 76 ASP A CA 1
ATOM 599 C C . ASP A 1 76 ? -0.044 5.576 -1.637 1.00 98.75 76 ASP A C 1
ATOM 601 O O . ASP A 1 76 ? -0.855 6.037 -0.828 1.00 98.75 76 ASP A O 1
ATOM 605 N N . ALA A 1 77 ? -0.003 4.270 -1.928 1.00 98.69 77 ALA A N 1
ATOM 606 C CA . ALA A 1 77 ? -0.894 3.291 -1.311 1.00 98.69 77 ALA A CA 1
ATOM 607 C C . ALA A 1 77 ? -0.624 3.116 0.193 1.00 98.69 77 ALA A C 1
ATOM 609 O O . ALA A 1 77 ? -1.561 3.112 0.994 1.00 98.69 77 ALA A O 1
ATOM 610 N N . GLU A 1 78 ? 0.641 3.052 0.614 1.00 98.56 78 GLU A N 1
ATOM 611 C CA . GLU A 1 78 ? 1.001 3.038 2.036 1.00 98.56 78 GLU A CA 1
ATOM 612 C C . GLU A 1 78 ? 0.477 4.298 2.750 1.00 98.56 78 GLU A C 1
ATOM 614 O O . GLU A 1 78 ? -0.136 4.207 3.817 1.00 98.56 78 GLU A O 1
ATOM 619 N N . GLY A 1 79 ? 0.610 5.476 2.136 1.00 98.56 79 GLY A N 1
ATOM 620 C CA . GLY A 1 79 ? 0.062 6.729 2.663 1.00 98.56 79 GLY A CA 1
ATOM 621 C C . GLY A 1 79 ? -1.473 6.802 2.657 1.00 98.56 79 GLY A C 1
ATOM 622 O O . GLY A 1 79 ? -2.071 7.483 3.494 1.00 98.56 79 GLY A O 1
ATOM 623 N N . GLU A 1 80 ? -2.147 6.118 1.731 1.00 98.69 80 GLU A N 1
ATOM 624 C CA . GLU A 1 80 ? -3.608 5.988 1.725 1.00 98.69 80 GLU A CA 1
ATOM 625 C C . GLU A 1 80 ? -4.093 5.070 2.854 1.00 98.69 80 GLU A C 1
ATOM 627 O O . GLU A 1 80 ? -5.060 5.390 3.542 1.00 98.69 80 GLU A O 1
ATOM 632 N N . SER A 1 81 ? -3.385 3.971 3.117 1.00 98.75 81 SER A N 1
ATOM 633 C CA . SER A 1 81 ? -3.738 3.030 4.187 1.00 98.75 81 SER A CA 1
ATOM 634 C C . SER A 1 81 ? -3.759 3.679 5.581 1.00 98.75 81 SER A C 1
ATOM 636 O O . SER A 1 81 ? -4.609 3.346 6.402 1.00 98.75 81 SER A O 1
ATOM 638 N N . ALA A 1 82 ? -2.905 4.684 5.819 1.00 98.44 82 ALA A N 1
ATOM 639 C CA . ALA A 1 82 ? -2.801 5.423 7.083 1.00 98.44 82 ALA A CA 1
ATOM 640 C C . ALA A 1 82 ? -4.072 6.210 7.470 1.00 98.44 82 ALA A C 1
ATOM 642 O O . ALA A 1 82 ? -4.188 6.708 8.590 1.00 98.44 82 ALA A O 1
ATOM 643 N N . ARG A 1 83 ? -5.020 6.346 6.539 1.00 98.50 83 ARG A N 1
ATOM 644 C CA . ARG A 1 83 ? -6.308 7.043 6.704 1.00 98.50 83 ARG A CA 1
ATOM 645 C C . ARG A 1 83 ? -7.506 6.182 6.299 1.00 98.50 83 ARG A C 1
ATOM 647 O O . ARG A 1 83 ? -8.624 6.686 6.192 1.00 98.50 83 ARG A O 1
ATOM 654 N N . THR A 1 84 ? -7.286 4.886 6.106 1.00 98.75 84 THR A N 1
ATOM 655 C CA . THR A 1 84 ? -8.298 3.922 5.673 1.00 98.75 84 THR A CA 1
ATOM 656 C C . THR A 1 84 ? -8.429 2.837 6.728 1.00 98.75 84 THR A C 1
ATOM 658 O O . THR A 1 84 ? -7.444 2.229 7.134 1.00 98.75 84 THR A O 1
ATOM 661 N N . CYS A 1 85 ? -9.648 2.575 7.184 1.00 98.44 85 CYS A N 1
ATOM 662 C CA . CYS A 1 85 ? -9.931 1.530 8.151 1.00 98.44 85 CYS A CA 1
ATOM 663 C C . CYS A 1 85 ? -9.507 0.169 7.598 1.00 98.44 85 CYS A C 1
ATOM 665 O O . CYS A 1 85 ? -10.066 -0.305 6.612 1.00 98.44 85 CYS A O 1
ATOM 667 N N . GLU A 1 86 ? -8.573 -0.479 8.285 1.00 98.06 86 GLU A N 1
ATOM 668 C CA . GLU A 1 86 ? -8.040 -1.791 7.916 1.00 98.06 86 GLU A CA 1
ATOM 669 C C . GLU A 1 86 ? -9.128 -2.878 7.884 1.00 98.06 86 GLU A C 1
ATOM 671 O O . GLU A 1 86 ? -9.011 -3.857 7.162 1.00 98.06 86 GLU A O 1
ATOM 676 N N . THR A 1 87 ? -10.225 -2.708 8.626 1.00 97.50 87 THR A N 1
ATOM 677 C CA . THR A 1 87 ? -11.311 -3.697 8.685 1.00 97.50 87 THR A CA 1
ATOM 678 C C . THR A 1 87 ? -12.349 -3.530 7.576 1.00 97.50 87 THR A C 1
ATOM 680 O O . THR A 1 87 ? -12.799 -4.525 7.026 1.00 97.50 87 THR A O 1
ATOM 683 N N . CYS A 1 88 ? -12.757 -2.301 7.237 1.00 98.00 88 CYS A N 1
ATOM 684 C CA . CYS A 1 88 ? -13.881 -2.084 6.308 1.00 98.00 88 CYS A CA 1
ATOM 685 C C . CYS A 1 88 ? -13.631 -1.100 5.162 1.00 98.00 88 CYS A C 1
ATOM 687 O O . CYS A 1 88 ? -14.538 -0.854 4.369 1.00 98.00 88 CYS A O 1
ATOM 689 N N . GLY A 1 89 ? -12.450 -0.487 5.083 1.00 98.12 89 GLY A N 1
ATOM 690 C CA . GLY A 1 89 ? -12.081 0.417 3.992 1.00 98.12 89 GLY A CA 1
ATOM 691 C C . GLY A 1 89 ? -12.686 1.823 4.062 1.00 98.12 89 GLY A C 1
ATOM 692 O O . GLY A 1 89 ? -12.395 2.654 3.210 1.00 98.12 89 GLY A O 1
ATOM 693 N N . GLN A 1 90 ? -13.513 2.124 5.067 1.00 98.31 90 GLN A N 1
ATOM 694 C CA . GLN A 1 90 ? -14.016 3.484 5.314 1.00 98.31 90 GLN A CA 1
ATOM 695 C C . GLN A 1 90 ? -12.926 4.387 5.913 1.00 98.31 90 GLN A C 1
ATOM 697 O O . GLN A 1 90 ? -11.943 3.857 6.431 1.00 98.31 90 GLN A O 1
ATOM 702 N N . PRO A 1 91 ? -13.079 5.726 5.917 1.00 98.69 91 PRO A N 1
ATOM 703 C CA . PRO A 1 91 ? -12.117 6.616 6.560 1.00 98.69 91 PRO A CA 1
ATOM 704 C C . PRO A 1 91 ? -11.804 6.191 7.999 1.00 98.69 91 PRO A C 1
ATOM 706 O O . PRO A 1 91 ? -12.698 5.892 8.797 1.00 98.69 91 PRO A O 1
ATOM 709 N N . GLY A 1 92 ? -10.516 6.133 8.314 1.00 98.19 92 GLY A N 1
ATOM 710 C CA . GLY A 1 92 ? -10.003 5.694 9.602 1.00 98.19 92 GLY A CA 1
ATOM 711 C C . GLY A 1 92 ? -8.884 6.596 10.097 1.00 98.19 92 GLY A C 1
ATOM 712 O O . GLY A 1 92 ? -8.337 7.412 9.360 1.00 98.19 92 GLY A O 1
ATOM 713 N N . SER A 1 93 ? -8.538 6.432 11.365 1.00 98.12 93 SER A N 1
ATOM 714 C CA . SER A 1 93 ? -7.408 7.108 11.994 1.00 98.12 93 SER A CA 1
ATOM 715 C C . SER A 1 93 ? -6.597 6.115 12.812 1.00 98.12 93 SER A C 1
ATOM 717 O O . SER A 1 93 ? -7.109 5.066 13.224 1.00 98.12 93 SER A O 1
ATOM 719 N N . LEU A 1 94 ? -5.322 6.443 13.023 1.00 98.12 94 LEU A N 1
ATOM 720 C CA . LEU A 1 94 ? -4.416 5.640 13.830 1.00 98.12 94 LEU A CA 1
ATOM 721 C C . LEU A 1 94 ? -4.957 5.500 15.257 1.00 98.12 94 LEU A C 1
ATOM 723 O O . LEU A 1 94 ? -5.193 6.491 15.949 1.00 98.12 94 LEU A O 1
ATOM 727 N N . ARG A 1 95 ? -5.114 4.258 15.705 1.00 96.75 95 ARG A N 1
ATOM 728 C CA . ARG A 1 95 ? -5.520 3.894 17.062 1.00 96.75 95 ARG A CA 1
ATOM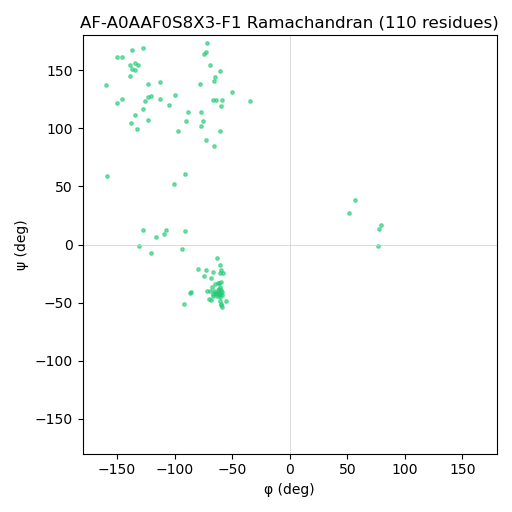 729 C C . ARG A 1 95 ? -4.304 3.393 17.824 1.00 96.75 95 ARG A 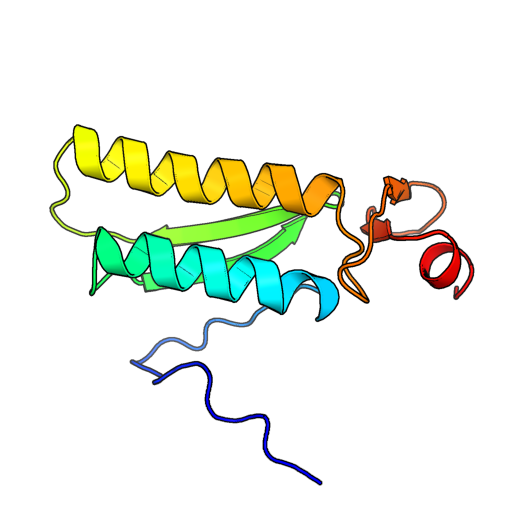C 1
ATOM 731 O O . ARG A 1 95 ? -3.664 2.428 17.408 1.00 96.75 95 ARG A O 1
ATOM 738 N N . ASN A 1 96 ? -3.978 4.076 18.917 1.00 94.75 96 ASN A N 1
ATOM 739 C CA . ASN A 1 96 ? -2.837 3.785 19.790 1.00 94.75 96 ASN A CA 1
ATOM 740 C C . ASN A 1 96 ? -3.251 3.379 21.216 1.00 94.75 96 ASN A C 1
ATOM 742 O O . ASN A 1 96 ? -2.403 3.192 22.082 1.00 94.75 96 ASN A O 1
ATOM 746 N N . ASP A 1 97 ? -4.549 3.209 21.444 1.00 91.50 97 ASP A N 1
ATOM 747 C CA . ASP A 1 97 ? -5.189 2.798 22.694 1.00 91.50 97 ASP A CA 1
ATOM 748 C C . ASP A 1 97 ? -5.367 1.269 22.801 1.00 91.50 97 ASP A C 1
ATOM 750 O O . ASP A 1 97 ? -6.074 0.757 23.672 1.00 91.50 97 ASP A O 1
ATOM 754 N N . ARG A 1 98 ? -4.718 0.519 21.903 1.00 88.69 98 ARG A N 1
ATOM 755 C CA . ARG A 1 98 ? -4.804 -0.942 21.761 1.00 88.69 98 ARG A CA 1
ATOM 756 C C . ARG A 1 98 ? -3.400 -1.555 21.775 1.00 88.69 98 ARG A C 1
ATOM 758 O O . ARG A 1 98 ? -2.404 -0.847 21.688 1.00 88.69 98 ARG A O 1
ATOM 765 N N . ARG A 1 99 ? -3.307 -2.890 21.877 1.00 89.12 99 ARG A N 1
ATOM 766 C CA . ARG A 1 99 ? -2.008 -3.605 21.897 1.00 89.12 99 ARG A CA 1
ATOM 767 C C . ARG A 1 99 ? -1.192 -3.409 20.617 1.00 89.12 99 ARG A C 1
ATOM 769 O O . ARG A 1 99 ? 0.030 -3.395 20.686 1.00 89.12 99 ARG A O 1
ATOM 776 N N . TRP A 1 100 ? -1.872 -3.272 19.481 1.00 90.88 100 TRP A N 1
ATOM 777 C CA . TRP A 1 100 ? -1.266 -3.064 18.170 1.00 90.88 100 TRP A CA 1
ATOM 778 C C . TRP A 1 100 ? -1.808 -1.777 17.564 1.00 90.88 100 TRP A C 1
ATOM 780 O O . TRP A 1 100 ? -3.009 -1.509 17.655 1.00 90.88 100 TRP A O 1
ATOM 790 N N . LEU A 1 101 ? -0.916 -1.001 16.951 1.00 95.50 101 LEU A N 1
ATOM 791 C CA . LEU A 1 101 ? -1.297 0.178 16.188 1.00 95.50 101 LEU A CA 1
ATOM 792 C C . LEU A 1 101 ? -2.081 -0.258 14.954 1.00 95.50 101 LEU A C 1
ATOM 794 O O . LEU A 1 101 ? -1.575 -1.041 14.161 1.00 95.50 101 LEU A O 1
ATOM 798 N N . LYS A 1 102 ? -3.295 0.265 14.785 1.00 96.00 102 LYS A N 1
ATOM 799 C CA . LYS A 1 102 ? -4.132 0.000 13.608 1.00 96.00 102 LYS A CA 1
ATOM 800 C C . LYS A 1 102 ? -4.824 1.271 13.155 1.00 96.00 102 LYS A C 1
ATOM 802 O O . LYS A 1 102 ? -5.236 2.072 13.991 1.00 96.00 102 LYS A O 1
ATOM 807 N N . THR A 1 103 ? -5.005 1.439 11.852 1.00 98.38 103 THR A N 1
ATOM 808 C CA . THR A 1 103 ? -5.865 2.504 11.325 1.00 98.38 103 THR A CA 1
ATOM 809 C C . THR A 1 103 ? -7.286 1.974 11.228 1.00 98.38 103 THR A C 1
ATOM 811 O O . THR A 1 103 ? -7.556 1.054 10.463 1.00 98.38 103 THR A O 1
ATOM 814 N N . LEU A 1 104 ? -8.207 2.523 12.023 1.00 98.12 104 LEU A N 1
ATOM 815 C CA . LEU A 1 104 ? -9.594 2.049 12.115 1.00 98.12 104 LEU A CA 1
ATOM 816 C C . LEU A 1 104 ? -10.587 3.216 12.136 1.00 98.12 104 LEU A C 1
ATOM 818 O O . LEU A 1 104 ? -10.276 4.303 12.633 1.00 98.12 104 LEU A O 1
ATOM 822 N N . CYS A 1 105 ? -11.801 2.987 11.632 1.00 98.19 105 CYS A N 1
ATOM 823 C CA . CYS A 1 105 ? -12.936 3.879 11.872 1.00 98.19 105 CYS A CA 1
ATOM 824 C C . CYS A 1 105 ? -13.435 3.728 13.320 1.00 98.19 105 CYS A C 1
ATOM 826 O O . CYS A 1 105 ? -13.093 2.756 13.996 1.00 98.19 105 CYS A O 1
ATOM 828 N N . ASP A 1 106 ? -14.257 4.663 13.803 1.00 97.25 106 ASP A N 1
ATOM 829 C CA . ASP A 1 106 ? -14.713 4.652 15.202 1.00 97.25 106 ASP A CA 1
ATOM 830 C C . ASP A 1 106 ? -15.496 3.381 15.561 1.00 97.25 106 ASP A C 1
ATOM 832 O O . ASP A 1 106 ? -15.315 2.828 16.644 1.00 97.25 106 ASP A O 1
ATOM 836 N N . ALA A 1 107 ? -16.295 2.859 14.624 1.00 97.25 107 ALA A N 1
ATOM 837 C CA . ALA A 1 107 ? -17.050 1.624 14.826 1.00 97.25 107 ALA A CA 1
ATOM 838 C C . ALA A 1 107 ? -16.130 0.420 15.107 1.00 97.25 107 ALA A C 1
ATOM 840 O O . ALA A 1 107 ? -16.332 -0.291 16.089 1.00 97.25 107 ALA A O 1
ATOM 841 N N . HIS A 1 108 ? -15.082 0.225 14.300 1.00 96.56 108 HIS A N 1
ATOM 842 C CA . HIS A 1 108 ? -14.136 -0.886 14.483 1.00 96.56 108 HIS A CA 1
ATOM 843 C C . HIS A 1 108 ? -13.090 -0.624 15.576 1.00 96.56 108 HIS A C 1
ATOM 845 O O . HIS A 1 108 ? -12.501 -1.557 16.128 1.00 96.56 108 HIS A O 1
ATOM 851 N N . ALA A 1 109 ? -12.856 0.642 15.929 1.00 95.31 109 ALA A N 1
ATOM 852 C CA . ALA A 1 109 ? -12.071 0.991 17.106 1.00 95.31 109 ALA A CA 1
ATOM 853 C C . ALA A 1 109 ? -12.799 0.586 18.402 1.00 95.31 109 ALA A C 1
ATOM 855 O O . ALA A 1 109 ? -12.153 0.116 19.336 1.00 95.31 109 ALA A O 1
ATOM 856 N N . ALA A 1 110 ? -14.133 0.703 18.437 1.00 93.31 110 ALA A N 1
ATOM 857 C CA . ALA A 1 110 ? -14.957 0.346 19.591 1.00 93.31 110 ALA A CA 1
ATOM 858 C C . AL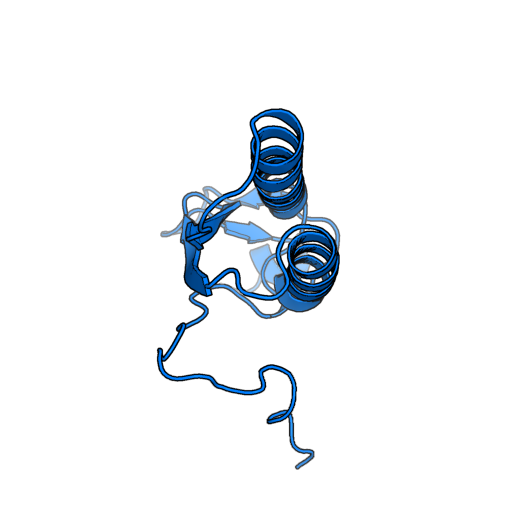A A 1 110 ? -15.131 -1.172 19.791 1.00 93.31 110 ALA A C 1
ATOM 860 O O .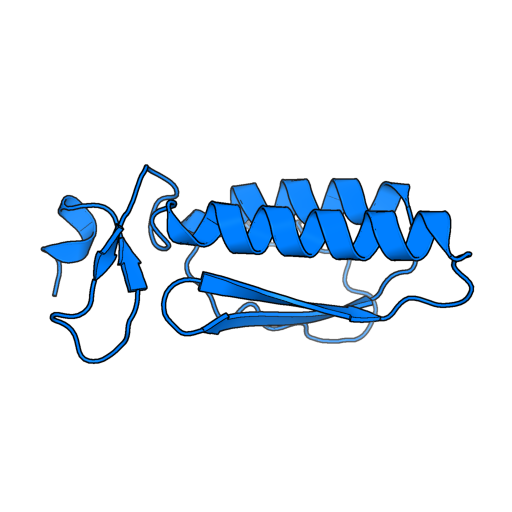 ALA A 1 110 ? -15.330 -1.625 20.921 1.00 93.31 110 ALA A O 1
ATOM 861 N N . THR A 1 111 ? -15.040 -1.974 18.725 1.00 83.44 111 THR A N 1
ATOM 862 C CA . THR A 1 111 ? -15.048 -3.442 18.814 1.00 83.44 111 THR A CA 1
ATOM 863 C C . THR A 1 111 ? -13.680 -3.924 19.289 1.00 83.44 111 THR A C 1
ATOM 865 O O . THR A 1 111 ? -12.722 -3.894 18.514 1.00 83.44 111 THR A O 1
ATOM 868 N N . ARG A 1 112 ? -13.577 -4.284 20.574 1.00 60.34 112 ARG A N 1
ATOM 869 C CA . ARG A 1 112 ? -12.324 -4.656 21.253 1.00 60.34 112 ARG A CA 1
ATOM 870 C C . ARG A 1 112 ? -11.743 -5.988 20.809 1.00 60.34 112 ARG A C 1
ATOM 872 O O . ARG A 1 112 ? -12.503 -6.975 20.791 1.00 60.34 112 ARG A O 1
#